Protein AF-A0A928N8L5-F1 (afdb_monomer)

Foldseek 3Di:
DQDWDWAWEAAPNDIDIDTDSDDNVVVNVVRVVLNVLLVVLCVVPVPDDSVVSSVVSVVVVVVVVVVVVVVVVVVVVVVVVVVVVVVVVVVVVVVVVVVVVVVVVVVVVVVVVVVVVVVVVVVVVVVVVVVCVVVVDDPVNVD

Nearest PDB structures (foldseek):
  2mmv-assembly1_B  TM=8.063E-01  e=5.428E-06  Geobacillus stearothermophilus

pLDDT: mean 89.38, std 11.47, range [46.94, 97.5]

Solvent-accessible surface area (backbone atoms only — not comparable to full-atom values): 8013 Å² total; per-residue (Å²): 132,68,69,76,41,80,44,80,45,68,43,85,92,42,80,44,82,46,77,38,58,65,56,71,68,57,54,52,50,52,41,51,51,51,28,49,48,33,50,54,46,38,71,76,42,73,85,57,52,71,68,56,30,49,51,52,34,52,50,52,54,49,50,54,49,52,53,52,49,51,50,51,49,51,52,52,52,50,50,52,54,49,51,53,52,50,51,56,49,50,56,49,50,55,55,50,54,51,51,52,52,53,50,51,52,52,51,53,53,48,52,53,50,50,54,52,53,52,52,53,50,53,53,50,52,53,54,50,53,53,52,37,64,76,66,72,58,54,81,83,81,74,118

Radius of gyration: 43.35 Å; Cα contacts (8 Å, |Δi|>4): 59; chains: 1; bounding box: 99×22×109 Å

Mean predicted aligned error: 11.08 Å

Secondary structure (DSSP, 8-state):
-PPPEEEEEEETTEEEEEEESS-HHHHHHHHHHHHHHHHHHHHH-TTS-HHHHHHHHHHHHHHHHHHHHHHHHHHHHHHHHHHHHHHHHHHHHHHHHHHHHHHHHHHHHHHHHHHHHHHHHHHHHHHHHHHHHHTT--GGG--

Sequence (143 aa):
MNEKQKLEVRICGRDYTLVSEESPEYIHRVAFYVDQKMREVEQANPRLSISMAAVLTSLNIGDEFLKGREETSRLKEETVTKDETLYLANKKIEELEQQITELQNKYQALQIRYAKKETELEDALKSFELGLQNNNITFDDLT

Structure (mmCIF, N/CA/C/O backbone):
data_AF-A0A928N8L5-F1
#
_entry.id   AF-A0A928N8L5-F1
#
loop_
_atom_site.group_PDB
_atom_site.id
_atom_site.type_symbol
_atom_site.label_atom_id
_atom_site.label_alt_id
_atom_site.label_comp_id
_atom_site.label_asym_id
_atom_site.label_entity_id
_atom_site.label_seq_id
_atom_site.pdbx_PDB_ins_code
_atom_site.Cartn_x
_atom_site.Cartn_y
_atom_site.Cartn_z
_atom_site.occupancy
_atom_site.B_iso_or_equiv
_atom_site.auth_seq_id
_atom_site.auth_comp_id
_atom_site.auth_asym_id
_atom_site.auth_atom_id
_atom_site.pdbx_PDB_model_num
ATOM 1 N N . MET A 1 1 ? 29.436 2.046 1.596 1.00 49.09 1 MET A N 1
ATOM 2 C CA . MET A 1 1 ? 29.717 2.700 0.303 1.00 49.09 1 MET A CA 1
ATOM 3 C C . MET A 1 1 ? 29.828 1.582 -0.709 1.00 49.09 1 MET A C 1
ATOM 5 O O . MET A 1 1 ? 30.698 0.743 -0.519 1.00 49.09 1 MET A O 1
ATOM 9 N N . ASN A 1 2 ? 28.916 1.497 -1.677 1.00 65.19 2 ASN A N 1
ATOM 10 C CA . ASN A 1 2 ? 29.079 0.532 -2.762 1.00 65.19 2 ASN A CA 1
ATOM 11 C C . ASN A 1 2 ? 30.176 1.042 -3.697 1.00 65.19 2 ASN A C 1
ATOM 13 O O . ASN A 1 2 ? 30.167 2.206 -4.096 1.00 65.19 2 ASN A O 1
ATOM 17 N N . GLU A 1 3 ? 31.150 0.189 -3.997 1.00 82.00 3 GLU A N 1
ATOM 18 C CA . GLU A 1 3 ? 32.166 0.496 -4.996 1.00 82.00 3 GLU A CA 1
ATOM 19 C C . GLU A 1 3 ? 31.538 0.483 -6.390 1.00 82.00 3 GLU A C 1
ATOM 21 O O . GLU A 1 3 ? 30.701 -0.363 -6.703 1.00 82.00 3 GLU A O 1
ATOM 26 N N . LYS A 1 4 ? 31.951 1.425 -7.242 1.00 83.81 4 LYS A N 1
ATOM 27 C CA . LYS A 1 4 ? 31.505 1.482 -8.636 1.00 83.81 4 LYS A CA 1
ATOM 28 C C . LYS A 1 4 ? 32.020 0.263 -9.391 1.00 83.81 4 LYS A C 1
ATOM 30 O O . LYS A 1 4 ? 33.229 0.104 -9.563 1.00 83.81 4 LYS A O 1
ATOM 35 N N . GLN A 1 5 ? 31.107 -0.554 -9.897 1.00 86.69 5 GLN A N 1
ATOM 36 C CA . GLN A 1 5 ? 31.415 -1.736 -10.691 1.00 86.69 5 GLN A CA 1
ATOM 37 C C . GLN A 1 5 ? 31.181 -1.461 -12.176 1.00 86.69 5 GLN A C 1
ATOM 39 O O . GLN A 1 5 ? 30.246 -0.756 -12.560 1.00 86.69 5 GLN A O 1
ATOM 44 N N . LYS A 1 6 ? 32.058 -2.019 -13.016 1.00 89.88 6 LYS A N 1
ATOM 45 C CA . LYS A 1 6 ? 31.907 -2.035 -14.475 1.00 89.88 6 LYS A CA 1
ATOM 46 C C . LYS A 1 6 ? 31.177 -3.309 -14.879 1.00 89.88 6 LYS A C 1
ATOM 48 O O . LYS A 1 6 ? 31.578 -4.392 -14.463 1.00 89.88 6 LYS A O 1
ATOM 53 N N . LEU A 1 7 ? 30.131 -3.168 -15.682 1.00 91.12 7 LEU A N 1
ATOM 54 C CA . LEU A 1 7 ? 29.260 -4.258 -16.111 1.00 91.12 7 LEU A CA 1
ATOM 55 C C . LEU A 1 7 ? 29.049 -4.168 -17.617 1.00 91.12 7 LEU A C 1
ATOM 57 O O . LEU A 1 7 ? 28.863 -3.077 -18.150 1.00 91.12 7 LEU A O 1
ATOM 61 N N . GLU A 1 8 ? 29.057 -5.306 -18.296 1.00 92.75 8 GLU A N 1
ATOM 62 C CA . GLU A 1 8 ? 28.746 -5.390 -19.721 1.00 92.75 8 GLU A CA 1
ATOM 63 C C . GLU A 1 8 ? 27.330 -5.928 -19.892 1.00 92.75 8 GLU A C 1
ATOM 65 O O . GLU A 1 8 ? 26.974 -6.956 -19.320 1.00 92.75 8 GLU A O 1
ATOM 70 N N . VAL A 1 9 ? 26.508 -5.215 -20.657 1.00 93.19 9 VAL A N 1
ATOM 71 C CA . VAL A 1 9 ? 25.125 -5.598 -20.939 1.00 93.19 9 VAL A CA 1
ATOM 72 C C . VAL A 1 9 ? 24.845 -5.484 -22.426 1.00 93.19 9 VAL A C 1
ATOM 74 O O . VAL A 1 9 ? 25.387 -4.613 -23.103 1.00 93.19 9 VAL A O 1
ATOM 77 N N . ARG A 1 10 ? 23.955 -6.333 -22.937 1.00 90.56 10 ARG A N 1
ATOM 78 C CA . ARG A 1 10 ? 23.536 -6.310 -24.338 1.00 90.56 10 ARG A CA 1
ATOM 79 C C . ARG A 1 10 ? 22.101 -5.813 -24.453 1.00 90.56 10 ARG A C 1
ATOM 81 O O . ARG A 1 10 ? 21.206 -6.409 -23.863 1.00 90.56 10 ARG A O 1
ATOM 88 N N . ILE A 1 11 ? 21.887 -4.739 -25.211 1.00 91.19 11 ILE A N 1
ATOM 89 C CA . ILE A 1 11 ? 20.579 -4.095 -25.410 1.00 91.19 11 ILE A CA 1
ATOM 90 C C . ILE A 1 11 ? 20.370 -3.878 -26.909 1.00 91.19 11 ILE A C 1
ATOM 92 O O . ILE A 1 11 ? 21.227 -3.294 -27.575 1.00 91.19 11 ILE A O 1
ATOM 96 N N . CYS A 1 12 ? 19.248 -4.354 -27.458 1.00 86.75 12 CYS A N 1
ATOM 97 C CA . CYS A 1 12 ? 18.899 -4.228 -28.879 1.00 86.75 12 CYS A CA 1
ATOM 98 C C . CYS A 1 12 ? 20.048 -4.722 -29.792 1.00 86.75 12 CYS A C 1
ATOM 100 O O . CYS A 1 12 ? 20.462 -4.100 -30.770 1.00 86.75 12 CYS A O 1
ATOM 102 N N . GLY A 1 13 ? 20.652 -5.849 -29.403 1.00 85.12 13 GLY A N 1
ATOM 103 C CA . GLY A 1 13 ? 21.744 -6.483 -30.140 1.00 85.12 13 GLY A CA 1
ATOM 104 C C . GLY A 1 13 ? 23.112 -5.798 -30.034 1.00 85.12 13 GLY A C 1
ATOM 105 O O . GLY A 1 13 ? 24.061 -6.352 -30.592 1.00 85.12 13 GLY A O 1
ATOM 106 N N . ARG A 1 14 ? 23.239 -4.678 -29.307 1.00 88.62 14 ARG A N 1
ATOM 107 C CA . ARG A 1 14 ? 24.492 -3.934 -29.088 1.00 88.62 14 ARG A CA 1
ATOM 108 C C . ARG A 1 14 ? 25.004 -4.099 -27.661 1.00 88.62 14 ARG A C 1
ATOM 110 O O . ARG A 1 14 ? 24.210 -4.092 -26.724 1.00 88.62 14 ARG A O 1
ATOM 117 N N . ASP A 1 15 ? 26.319 -4.197 -27.510 1.00 92.88 15 ASP A N 1
ATOM 118 C CA . ASP A 1 15 ? 26.971 -4.324 -26.206 1.00 92.88 15 ASP A CA 1
ATOM 119 C C . ASP A 1 15 ? 27.305 -2.939 -25.629 1.00 92.88 15 ASP A C 1
ATOM 121 O O . ASP A 1 15 ? 27.793 -2.050 -26.333 1.00 92.88 15 ASP A O 1
ATOM 125 N N . TYR A 1 16 ? 27.024 -2.756 -24.341 1.00 91.69 16 TYR A N 1
ATOM 126 C CA . TYR A 1 16 ? 27.218 -1.524 -23.586 1.00 91.69 16 TYR A CA 1
ATOM 127 C C . TYR A 1 16 ? 27.981 -1.816 -22.297 1.00 91.69 16 TYR A C 1
ATOM 129 O O . TYR A 1 16 ? 27.629 -2.727 -21.550 1.00 91.69 16 TYR A O 1
ATOM 137 N N . THR A 1 17 ? 28.980 -0.990 -21.993 1.00 92.81 17 THR A N 1
ATOM 138 C CA . THR A 1 17 ? 29.674 -1.017 -20.701 1.00 92.81 17 THR A CA 1
ATOM 139 C C . THR A 1 17 ? 29.076 0.044 -19.779 1.00 92.81 17 THR A C 1
ATOM 141 O O . THR A 1 17 ? 29.192 1.242 -20.040 1.00 92.81 17 THR A O 1
ATOM 144 N N . LEU A 1 18 ? 28.439 -0.391 -18.694 1.00 90.31 18 LEU A N 1
ATOM 145 C CA . LEU A 1 18 ? 27.831 0.456 -17.670 1.00 90.31 18 LEU A CA 1
ATOM 146 C C . LEU A 1 18 ? 28.722 0.531 -16.429 1.00 90.31 18 LEU A C 1
ATOM 148 O O . LEU A 1 18 ? 29.395 -0.433 -16.071 1.00 90.31 18 LEU A O 1
ATOM 152 N N . VAL A 1 19 ? 28.701 1.681 -15.755 1.00 91.19 19 VAL A N 1
ATOM 153 C CA . VAL A 1 19 ? 29.339 1.876 -14.447 1.00 91.19 19 VAL A CA 1
ATOM 154 C C . VAL A 1 19 ? 28.246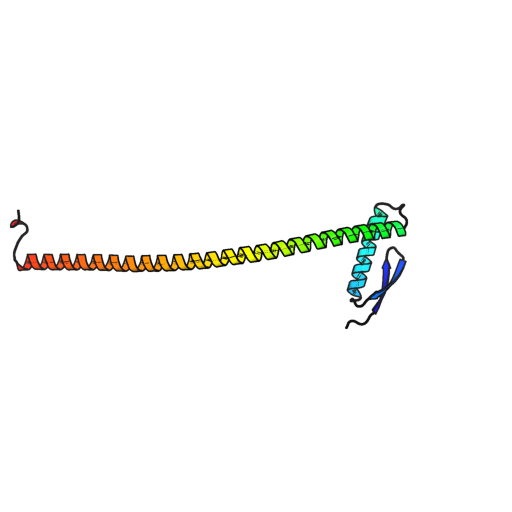 2.206 -13.445 1.00 91.19 19 VAL A C 1
ATOM 156 O O . VAL A 1 19 ? 27.567 3.218 -13.610 1.00 91.19 19 VAL A O 1
ATOM 159 N N . SER A 1 20 ? 28.070 1.367 -12.426 1.00 89.38 20 SER A N 1
ATOM 160 C CA . SER A 1 20 ? 27.029 1.556 -11.413 1.00 89.38 20 SER A CA 1
ATOM 161 C C . SER A 1 20 ? 27.525 1.214 -10.013 1.00 89.38 20 SER A C 1
ATOM 163 O O . SER A 1 20 ? 28.447 0.421 -9.850 1.00 89.38 20 SER A O 1
ATOM 165 N N . GLU A 1 21 ? 26.907 1.829 -9.009 1.00 92.38 21 GLU A N 1
ATOM 166 C CA . GLU A 1 21 ? 27.050 1.469 -7.590 1.00 92.38 21 GLU A CA 1
ATOM 167 C C . GLU A 1 21 ? 25.988 0.437 -7.164 1.00 92.38 21 GLU A C 1
ATOM 169 O O . GLU A 1 21 ? 26.012 -0.059 -6.043 1.00 92.38 21 GLU A O 1
ATOM 174 N N . GLU A 1 22 ? 25.043 0.114 -8.047 1.00 91.12 22 GLU A N 1
ATOM 175 C CA . GLU A 1 22 ? 24.017 -0.905 -7.817 1.00 91.12 22 GLU A CA 1
ATOM 176 C C . GLU A 1 22 ? 24.550 -2.320 -8.054 1.00 91.12 22 GLU A C 1
ATOM 178 O O . GLU A 1 22 ? 25.569 -2.515 -8.721 1.00 91.12 22 GLU A O 1
ATOM 183 N N . SER A 1 23 ? 23.819 -3.323 -7.558 1.00 91.00 23 SER A N 1
ATOM 184 C CA . SER A 1 23 ? 24.220 -4.718 -7.734 1.00 91.00 23 SER A CA 1
ATOM 185 C C . SER A 1 23 ? 24.246 -5.123 -9.220 1.00 91.00 23 SER A C 1
ATOM 187 O O . SER A 1 23 ? 23.390 -4.678 -10.002 1.00 91.00 23 SER A O 1
ATOM 189 N N . PRO A 1 24 ? 25.176 -6.006 -9.630 1.00 90.12 24 PRO A N 1
ATOM 190 C CA . PRO A 1 24 ? 25.220 -6.546 -10.984 1.00 90.12 24 PRO A CA 1
ATOM 191 C C . PRO A 1 24 ? 23.875 -7.117 -11.432 1.00 90.12 24 PRO A C 1
ATOM 193 O O . PRO A 1 24 ? 23.429 -6.851 -12.546 1.00 90.12 24 PRO A O 1
ATOM 196 N N . GLU A 1 25 ? 23.193 -7.860 -10.564 1.00 91.38 25 GLU A N 1
ATOM 197 C CA . GLU A 1 25 ? 21.907 -8.501 -10.848 1.00 91.38 25 GLU A CA 1
ATOM 198 C C . GLU A 1 25 ? 20.815 -7.465 -11.126 1.00 91.38 25 GLU A C 1
ATOM 200 O O . GLU A 1 25 ? 19.997 -7.646 -12.032 1.00 91.38 25 GLU A O 1
ATOM 205 N N . TYR A 1 26 ? 20.804 -6.364 -10.369 1.00 92.56 26 TYR A N 1
ATOM 206 C CA . TYR A 1 26 ? 19.860 -5.274 -10.581 1.00 9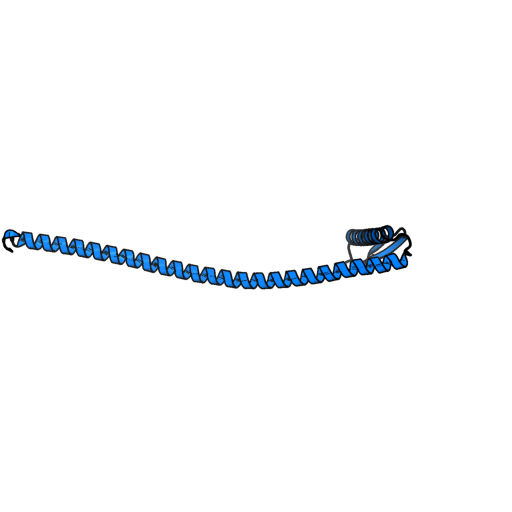2.56 26 TYR A CA 1
ATOM 207 C C . TYR A 1 26 ? 20.090 -4.597 -11.934 1.00 92.56 26 TYR A C 1
ATOM 209 O O . TYR A 1 26 ? 19.144 -4.413 -12.699 1.00 92.56 26 TYR A O 1
ATOM 217 N N . ILE A 1 27 ? 21.341 -4.289 -12.275 1.00 92.81 27 ILE A N 1
ATOM 218 C CA . ILE A 1 27 ? 21.672 -3.660 -13.559 1.00 92.81 27 ILE A CA 1
ATOM 219 C C . ILE A 1 27 ? 21.356 -4.579 -14.741 1.00 92.81 27 ILE A C 1
ATOM 221 O O . ILE A 1 27 ? 20.785 -4.113 -15.727 1.00 92.81 27 ILE A O 1
ATOM 225 N N . HIS A 1 28 ? 21.628 -5.882 -14.635 1.00 92.88 28 HIS A N 1
ATOM 226 C CA . HIS A 1 28 ? 21.226 -6.849 -15.661 1.00 92.88 28 HIS A CA 1
ATOM 227 C C . HIS A 1 28 ? 19.705 -6.913 -15.825 1.00 92.88 28 HIS A C 1
ATOM 229 O O . HIS A 1 28 ? 19.217 -6.953 -16.952 1.00 92.88 28 HIS A O 1
ATOM 235 N N . ARG A 1 29 ? 18.939 -6.867 -14.726 1.00 94.56 29 ARG A N 1
ATOM 236 C CA . ARG A 1 29 ? 17.472 -6.785 -14.785 1.00 94.56 29 ARG A CA 1
ATOM 237 C C . ARG A 1 29 ? 16.992 -5.520 -15.491 1.00 94.56 29 ARG A C 1
ATOM 239 O O . ARG A 1 29 ? 16.079 -5.603 -16.306 1.00 94.56 29 ARG A O 1
ATOM 246 N N . VAL A 1 30 ? 17.587 -4.366 -15.189 1.00 93.69 30 VAL A N 1
ATOM 247 C CA . VAL A 1 30 ? 17.242 -3.096 -15.848 1.00 93.69 30 VAL A CA 1
ATOM 248 C C . VAL A 1 30 ? 17.567 -3.164 -17.340 1.00 93.69 30 VAL A C 1
ATOM 250 O O . VAL A 1 30 ? 16.721 -2.822 -18.162 1.00 93.69 30 VAL A O 1
ATOM 253 N N . ALA A 1 31 ? 18.751 -3.658 -17.706 1.00 93.25 31 ALA A N 1
ATOM 254 C CA . ALA A 1 31 ? 19.140 -3.822 -19.103 1.00 93.25 31 ALA A CA 1
ATOM 255 C C . ALA A 1 31 ? 18.198 -4.779 -19.850 1.00 93.25 31 ALA A C 1
ATOM 257 O O . ALA A 1 31 ? 17.749 -4.455 -20.946 1.00 93.25 31 ALA A O 1
ATOM 258 N N . PHE A 1 32 ? 17.837 -5.908 -19.233 1.00 93.81 32 PHE A N 1
ATOM 259 C CA . PHE A 1 32 ? 16.872 -6.857 -19.785 1.00 93.81 32 PHE A CA 1
ATOM 260 C C . PHE A 1 32 ? 15.489 -6.225 -19.987 1.00 93.81 32 PHE A C 1
ATOM 262 O O . PHE A 1 32 ? 14.866 -6.427 -21.028 1.00 93.81 32 PHE A O 1
ATOM 269 N N . TYR A 1 33 ? 15.022 -5.425 -19.025 1.00 95.06 33 TYR A N 1
ATOM 270 C CA . TYR A 1 33 ? 13.749 -4.712 -19.126 1.00 95.06 33 TYR A CA 1
ATOM 271 C C . TYR A 1 33 ? 13.733 -3.725 -20.298 1.00 95.06 33 TYR A C 1
ATOM 273 O O . TYR A 1 33 ? 12.806 -3.729 -21.108 1.00 95.06 33 TYR A O 1
ATOM 281 N N . VAL A 1 34 ? 14.784 -2.910 -20.424 1.00 94.69 34 VAL A N 1
ATOM 282 C CA . VAL A 1 34 ? 14.926 -1.955 -21.533 1.00 94.69 34 VAL A CA 1
ATOM 283 C C . VAL A 1 34 ? 14.997 -2.690 -22.872 1.00 94.69 34 VAL A C 1
ATOM 285 O O . VAL A 1 34 ? 14.308 -2.308 -23.813 1.00 94.69 34 VAL A O 1
ATOM 288 N N . ASP A 1 35 ? 15.773 -3.771 -22.954 1.00 94.12 35 ASP A N 1
ATOM 289 C CA . ASP A 1 35 ? 15.902 -4.606 -24.151 1.00 94.12 35 ASP A CA 1
ATOM 290 C C . ASP A 1 35 ? 14.556 -5.229 -24.566 1.00 94.12 35 ASP A C 1
ATOM 292 O O . ASP A 1 35 ? 14.204 -5.237 -25.747 1.00 94.12 35 ASP A O 1
ATOM 296 N N . GLN A 1 36 ? 13.746 -5.684 -23.604 1.00 94.50 36 GLN A N 1
ATOM 297 C CA . GLN A 1 36 ? 12.385 -6.152 -23.868 1.00 94.50 36 GLN A CA 1
ATOM 298 C C . GLN A 1 36 ? 11.491 -5.031 -24.419 1.00 94.50 36 GLN A C 1
ATOM 300 O O . GLN A 1 36 ? 10.854 -5.223 -25.454 1.00 94.50 36 GLN A O 1
ATOM 305 N N . LYS A 1 37 ? 11.477 -3.854 -23.782 1.00 94.06 37 LYS A N 1
ATOM 306 C CA . LYS A 1 37 ? 10.655 -2.716 -24.227 1.00 94.06 37 LYS A CA 1
ATOM 307 C C . LYS A 1 37 ? 11.065 -2.204 -25.609 1.00 94.06 37 LYS A C 1
ATOM 309 O O . LYS A 1 37 ? 10.203 -1.881 -26.422 1.00 94.06 37 LYS A O 1
ATOM 314 N N . MET A 1 38 ? 12.363 -2.193 -25.910 1.00 93.75 38 MET A N 1
ATOM 315 C CA . MET A 1 38 ? 12.856 -1.851 -27.245 1.00 93.75 38 MET A CA 1
ATOM 316 C C . MET A 1 38 ? 12.400 -2.869 -28.292 1.00 93.75 38 MET A C 1
ATOM 318 O O . MET A 1 38 ? 11.936 -2.465 -29.357 1.00 93.75 38 MET A O 1
ATOM 322 N N . ARG A 1 39 ? 12.447 -4.172 -27.982 1.00 92.31 39 ARG A N 1
ATOM 323 C CA . ARG A 1 39 ? 11.914 -5.218 -28.870 1.00 92.31 39 ARG A CA 1
ATOM 324 C C . ARG A 1 39 ? 10.412 -5.079 -29.110 1.00 92.31 39 ARG A C 1
ATOM 326 O O . ARG A 1 39 ? 9.975 -5.277 -30.238 1.00 92.31 39 ARG A O 1
ATOM 333 N N . GLU A 1 40 ? 9.625 -4.732 -28.092 1.00 92.62 40 GLU A N 1
ATOM 334 C CA . GLU A 1 40 ? 8.183 -4.474 -28.240 1.00 92.62 40 GLU A CA 1
ATOM 335 C C . GLU A 1 40 ? 7.920 -3.322 -29.227 1.00 92.62 40 GLU A C 1
ATOM 337 O O . GLU A 1 40 ? 7.069 -3.436 -30.112 1.00 92.62 40 GLU A O 1
ATOM 342 N N . VAL A 1 41 ? 8.701 -2.238 -29.139 1.00 92.88 41 VAL A N 1
ATOM 343 C CA . VAL A 1 41 ? 8.612 -1.100 -30.069 1.00 92.88 41 VAL A CA 1
ATOM 344 C C . VAL A 1 41 ? 9.025 -1.487 -31.494 1.00 92.88 41 VAL A C 1
ATOM 346 O O . VAL A 1 41 ? 8.344 -1.113 -32.452 1.00 92.88 41 VAL A O 1
ATOM 349 N N . GLU A 1 42 ? 10.106 -2.252 -31.653 1.00 90.00 42 GLU A N 1
ATOM 350 C CA . GLU A 1 42 ? 10.557 -2.741 -32.964 1.00 90.00 42 GLU A CA 1
ATOM 351 C C . GLU A 1 42 ? 9.544 -3.693 -33.610 1.00 90.00 42 GLU A C 1
ATOM 353 O O . GLU A 1 42 ? 9.299 -3.603 -34.812 1.00 90.00 42 GLU A O 1
ATOM 358 N N . GLN A 1 43 ? 8.916 -4.573 -32.824 1.00 89.62 43 GLN A N 1
ATOM 359 C CA . GLN A 1 43 ? 7.857 -5.465 -33.303 1.00 89.62 43 GLN A CA 1
ATOM 360 C C . GLN A 1 43 ? 6.615 -4.686 -33.746 1.00 89.62 43 GLN A C 1
ATOM 362 O O . GLN A 1 43 ? 6.013 -5.026 -34.765 1.00 89.62 43 GLN A O 1
ATOM 367 N N . ALA A 1 44 ? 6.244 -3.635 -33.010 1.00 91.38 44 ALA A N 1
ATOM 368 C CA . ALA A 1 44 ? 5.104 -2.792 -33.355 1.00 91.38 44 ALA A CA 1
ATOM 369 C C . ALA A 1 44 ? 5.331 -1.998 -34.653 1.00 91.38 44 ALA A C 1
ATOM 371 O O . ALA A 1 44 ? 4.389 -1.784 -35.418 1.00 91.38 44 ALA A O 1
ATOM 372 N N . ASN A 1 45 ? 6.566 -1.564 -34.926 1.00 89.62 45 ASN A N 1
ATOM 373 C CA . ASN A 1 45 ? 6.899 -0.889 -36.177 1.00 89.62 45 ASN A CA 1
ATOM 374 C C . ASN A 1 45 ? 8.349 -1.173 -36.626 1.00 89.62 45 ASN A C 1
ATOM 376 O O . ASN A 1 45 ? 9.261 -0.398 -36.322 1.00 89.62 45 ASN A O 1
ATOM 380 N N . PRO A 1 46 ? 8.550 -2.214 -37.459 1.00 84.50 46 PRO A N 1
ATOM 381 C CA . PRO A 1 46 ? 9.876 -2.643 -37.917 1.00 84.50 46 PRO A CA 1
ATOM 382 C C . PRO A 1 46 ? 10.611 -1.644 -38.823 1.00 84.50 46 PRO A C 1
ATOM 384 O O . PRO A 1 46 ? 11.770 -1.859 -39.164 1.00 84.50 46 PRO A O 1
ATOM 387 N N . ARG A 1 47 ? 9.941 -0.573 -39.277 1.00 88.50 47 ARG A N 1
ATOM 388 C CA . ARG A 1 47 ? 10.545 0.465 -40.132 1.00 88.50 47 ARG A CA 1
ATOM 389 C C . ARG A 1 47 ? 11.207 1.588 -39.330 1.00 88.50 47 ARG A C 1
ATOM 391 O O . ARG A 1 47 ? 11.822 2.469 -39.930 1.00 88.50 47 ARG A O 1
ATOM 398 N N . LEU A 1 48 ? 11.057 1.599 -38.004 1.00 86.50 48 LEU A N 1
ATOM 399 C CA . LEU A 1 48 ? 11.712 2.577 -37.139 1.00 86.50 48 LEU A CA 1
ATOM 400 C C . LEU A 1 48 ? 13.223 2.356 -37.123 1.00 86.50 48 LEU A C 1
ATOM 402 O O . LEU A 1 48 ? 13.713 1.233 -37.053 1.00 86.50 48 LEU A O 1
ATOM 406 N N . SER A 1 49 ? 13.975 3.455 -37.132 1.00 89.50 49 SER A N 1
ATOM 407 C CA . SER A 1 49 ? 15.398 3.383 -36.808 1.00 89.50 49 SER A CA 1
ATOM 408 C C . SER A 1 49 ? 15.581 3.018 -35.333 1.00 89.50 49 SER A C 1
ATOM 410 O O . SER A 1 49 ? 14.780 3.424 -34.490 1.00 89.50 49 SER A O 1
ATOM 412 N N . ILE A 1 50 ? 16.68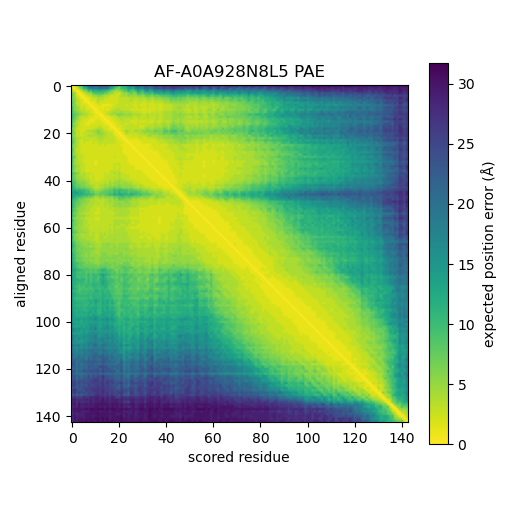1 2.335 -35.006 1.00 87.81 50 ILE A N 1
ATOM 413 C CA . ILE A 1 50 ? 17.045 1.977 -33.621 1.00 87.81 50 ILE A CA 1
ATOM 414 C C . ILE A 1 50 ? 17.035 3.215 -32.710 1.00 87.81 50 ILE A C 1
ATOM 416 O O . ILE A 1 50 ? 16.557 3.161 -31.582 1.00 87.81 50 ILE A O 1
ATOM 420 N N . SER A 1 51 ? 17.512 4.360 -33.208 1.00 90.44 51 SER A N 1
ATOM 421 C CA . SER A 1 51 ? 17.508 5.621 -32.458 1.00 90.44 51 SER A CA 1
ATOM 422 C C . SER A 1 51 ? 16.094 6.108 -32.140 1.00 90.44 51 SER A C 1
ATOM 424 O O . SER A 1 51 ? 15.830 6.518 -31.014 1.00 90.44 51 SER A O 1
ATOM 426 N N . MET A 1 52 ? 15.166 6.039 -33.099 1.00 90.88 52 MET A N 1
ATOM 427 C CA . MET A 1 52 ? 13.769 6.413 -32.856 1.00 90.88 52 MET A CA 1
ATOM 428 C C . MET A 1 52 ? 13.065 5.405 -31.939 1.00 90.88 52 MET A C 1
ATOM 430 O O . MET A 1 52 ? 12.317 5.818 -31.056 1.00 90.88 52 MET A O 1
ATOM 434 N N . ALA A 1 53 ? 13.342 4.107 -32.097 1.00 91.06 53 ALA A N 1
ATOM 435 C CA . ALA A 1 53 ? 12.829 3.062 -31.214 1.00 91.06 53 ALA A CA 1
ATOM 43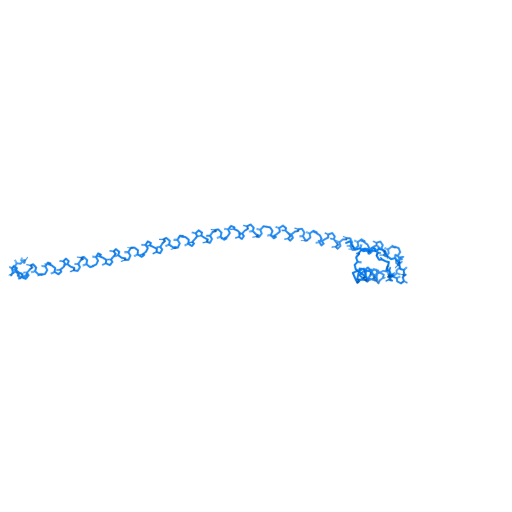6 C C . ALA A 1 53 ? 13.307 3.259 -29.765 1.00 91.06 53 ALA A C 1
ATOM 438 O O . ALA A 1 53 ? 12.511 3.142 -28.835 1.00 91.06 53 ALA A O 1
ATOM 439 N N . ALA A 1 54 ? 14.572 3.645 -29.564 1.00 91.50 54 ALA A N 1
ATOM 440 C CA . ALA A 1 54 ? 15.129 3.964 -28.250 1.00 91.50 54 ALA A CA 1
ATOM 441 C C . ALA A 1 54 ? 14.460 5.191 -27.606 1.00 91.50 54 ALA A C 1
ATOM 443 O O . ALA A 1 54 ? 14.133 5.158 -26.418 1.00 91.50 54 ALA A O 1
ATOM 444 N N . VAL A 1 55 ? 14.213 6.258 -28.378 1.00 93.94 55 VAL A N 1
ATOM 445 C CA . VAL A 1 55 ? 13.505 7.454 -27.887 1.00 93.94 55 VAL A CA 1
ATOM 446 C C . VAL A 1 55 ? 12.063 7.116 -27.509 1.00 93.94 55 VAL A C 1
ATOM 448 O O . VAL A 1 55 ? 11.625 7.479 -26.421 1.00 93.94 55 VAL A O 1
ATOM 451 N N . LEU A 1 56 ? 11.340 6.375 -28.353 1.00 92.81 56 LEU A N 1
ATOM 452 C CA . LEU A 1 56 ? 9.965 5.962 -28.061 1.00 92.81 56 LEU A CA 1
ATOM 453 C C . LEU A 1 56 ? 9.893 5.028 -26.847 1.00 92.81 56 LEU A C 1
ATOM 455 O O . LEU A 1 56 ? 9.030 5.191 -25.991 1.00 92.81 56 LEU A O 1
ATOM 459 N N . THR A 1 57 ? 10.843 4.103 -26.723 1.00 94.25 57 THR A N 1
ATOM 460 C CA . THR A 1 57 ? 10.961 3.236 -25.543 1.00 94.25 57 THR A CA 1
ATOM 461 C C . THR A 1 57 ? 11.197 4.057 -24.279 1.00 94.25 57 THR A C 1
ATOM 463 O O . THR A 1 57 ? 10.551 3.825 -23.261 1.00 94.25 57 THR A O 1
ATOM 466 N N . SER A 1 58 ? 12.081 5.054 -24.352 1.00 94.81 58 SER A N 1
ATOM 467 C CA . SER A 1 58 ? 12.374 5.950 -23.231 1.00 94.81 58 SER A CA 1
ATOM 468 C C . SER A 1 58 ? 11.149 6.779 -22.827 1.00 94.81 58 SER A C 1
ATOM 470 O O . SER A 1 58 ? 10.908 6.953 -21.636 1.00 94.81 58 SER A O 1
ATOM 472 N N . LEU A 1 59 ? 10.348 7.245 -23.796 1.00 95.56 59 LEU A N 1
ATOM 473 C CA . LEU A 1 59 ? 9.072 7.925 -23.539 1.00 95.56 59 LEU A CA 1
ATOM 474 C C . LEU A 1 59 ? 8.066 7.001 -22.848 1.00 95.56 59 LEU A C 1
ATOM 476 O O . LEU A 1 59 ? 7.462 7.408 -21.861 1.00 95.56 59 LEU A O 1
ATOM 480 N N . ASN A 1 60 ? 7.928 5.760 -23.317 1.00 94.19 60 ASN A N 1
ATOM 481 C CA . ASN A 1 60 ? 7.011 4.785 -22.725 1.00 94.19 60 ASN A CA 1
ATOM 482 C C . ASN A 1 60 ? 7.406 4.433 -21.284 1.00 94.19 60 ASN A C 1
ATOM 484 O O . ASN A 1 60 ? 6.564 4.458 -20.393 1.00 94.19 60 ASN A O 1
ATOM 488 N N . ILE A 1 61 ? 8.692 4.164 -21.033 1.00 96.00 61 ILE A N 1
ATOM 489 C CA . ILE A 1 61 ? 9.198 3.891 -19.678 1.00 96.00 61 ILE A CA 1
ATOM 490 C C . ILE A 1 61 ? 9.029 5.125 -18.778 1.00 96.00 61 ILE A C 1
ATOM 492 O O . ILE A 1 61 ? 8.680 4.994 -17.607 1.00 96.00 61 ILE A O 1
ATOM 496 N N . GLY A 1 62 ? 9.254 6.327 -19.315 1.00 96.25 62 GLY A N 1
ATOM 497 C CA . GLY A 1 62 ? 9.032 7.580 -18.596 1.00 96.25 62 GLY A CA 1
ATOM 498 C C . GLY A 1 62 ?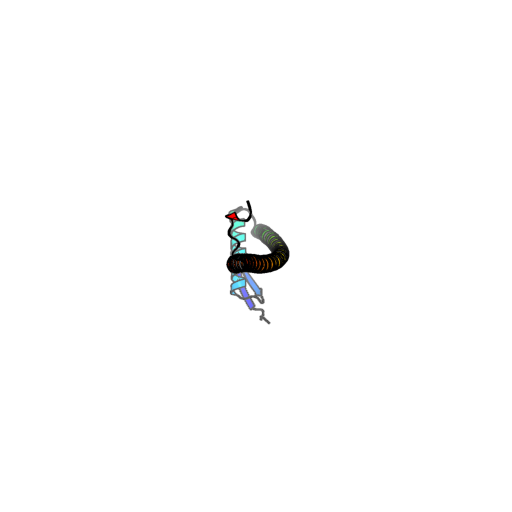 7.569 7.780 -18.194 1.00 96.25 62 GLY A C 1
ATOM 499 O O . GLY A 1 62 ? 7.299 8.142 -17.052 1.00 96.25 62 GLY A O 1
ATOM 500 N N . ASP A 1 63 ? 6.630 7.499 -19.097 1.00 96.56 63 ASP A N 1
ATOM 501 C CA . ASP A 1 63 ? 5.190 7.538 -18.823 1.00 96.56 63 ASP A CA 1
ATOM 502 C C . ASP A 1 63 ? 4.784 6.514 -17.749 1.00 96.56 63 ASP A C 1
ATOM 504 O O . ASP A 1 63 ? 4.124 6.876 -16.775 1.00 96.56 63 ASP A O 1
ATOM 508 N N . GLU A 1 64 ? 5.246 5.264 -17.864 1.00 95.50 64 GLU A N 1
ATOM 509 C CA . GLU A 1 64 ? 5.028 4.218 -16.852 1.00 95.50 64 GLU A CA 1
ATOM 510 C C . GLU A 1 64 ? 5.563 4.639 -15.475 1.00 95.50 64 GLU A C 1
ATOM 512 O O . GLU A 1 64 ? 4.881 4.481 -14.459 1.00 95.50 64 GLU A O 1
ATOM 517 N N . PHE A 1 65 ? 6.764 5.222 -15.431 1.00 95.62 65 PHE A N 1
ATOM 518 C CA . PHE A 1 65 ? 7.371 5.712 -14.198 1.00 95.62 65 PHE A CA 1
ATOM 519 C C . PHE A 1 65 ? 6.570 6.860 -13.575 1.00 95.62 65 PHE A C 1
ATOM 521 O O . PHE A 1 65 ? 6.331 6.853 -12.366 1.00 95.62 65 PHE A O 1
ATOM 528 N N . LEU A 1 66 ? 6.145 7.842 -14.376 1.00 96.75 66 LEU A N 1
ATOM 529 C CA . LEU A 1 66 ? 5.371 8.980 -13.880 1.00 96.75 66 LEU A CA 1
ATOM 530 C C . LEU A 1 66 ? 4.009 8.535 -13.344 1.00 96.75 66 LEU A C 1
ATOM 532 O O . LEU A 1 66 ? 3.672 8.892 -12.216 1.00 96.75 66 LEU A O 1
ATOM 536 N N . LYS A 1 67 ? 3.289 7.683 -14.081 1.00 96.88 67 LYS A N 1
ATOM 537 C CA . LYS A 1 67 ? 2.016 7.099 -13.630 1.00 96.88 67 LYS A CA 1
ATOM 538 C C . LYS A 1 67 ? 2.182 6.270 -12.361 1.00 96.88 67 LYS A C 1
ATOM 540 O O . LYS A 1 67 ? 1.403 6.417 -11.424 1.00 96.88 67 LYS A O 1
ATOM 545 N N . GLY A 1 68 ? 3.220 5.435 -12.288 1.00 96.00 68 GLY A N 1
ATOM 546 C CA . GLY A 1 68 ? 3.523 4.654 -11.087 1.00 96.00 68 GLY A CA 1
ATOM 547 C C . GLY A 1 68 ? 3.851 5.534 -9.877 1.00 96.00 68 GLY A C 1
ATOM 548 O O . GLY A 1 68 ? 3.447 5.230 -8.752 1.00 96.00 68 GLY A O 1
ATOM 549 N N . ARG A 1 69 ? 4.543 6.658 -10.096 1.00 95.81 69 ARG A N 1
ATOM 550 C CA . ARG A 1 69 ? 4.842 7.638 -9.048 1.00 95.81 69 ARG A CA 1
ATOM 551 C C . ARG A 1 69 ? 3.585 8.359 -8.569 1.00 95.81 69 ARG A C 1
ATOM 553 O O . ARG A 1 69 ? 3.421 8.511 -7.363 1.00 95.81 69 ARG A O 1
ATOM 560 N N . GLU A 1 70 ? 2.716 8.786 -9.480 1.00 95.94 70 GLU A N 1
ATOM 561 C CA . GLU A 1 70 ? 1.422 9.393 -9.147 1.00 95.94 70 GLU A CA 1
ATOM 562 C C . GLU A 1 70 ? 0.545 8.428 -8.350 1.00 95.94 70 GLU A C 1
ATOM 564 O O . GLU A 1 70 ? 0.023 8.804 -7.303 1.00 95.94 70 GLU A O 1
ATOM 569 N N . GLU A 1 71 ? 0.472 7.164 -8.769 1.00 96.00 71 GLU A N 1
ATOM 570 C CA . GLU A 1 71 ? -0.272 6.134 -8.047 1.00 96.00 71 GLU A CA 1
ATOM 571 C C . GLU A 1 71 ? 0.304 5.885 -6.652 1.00 96.00 71 GLU A C 1
ATOM 573 O O . GLU A 1 71 ? -0.433 5.802 -5.675 1.00 96.00 71 GLU A O 1
ATOM 578 N N . THR A 1 72 ? 1.631 5.834 -6.526 1.00 95.88 72 THR A N 1
ATOM 579 C CA . THR A 1 72 ? 2.288 5.697 -5.220 1.00 95.88 72 THR A CA 1
ATOM 580 C C . THR A 1 72 ? 1.977 6.885 -4.310 1.00 95.88 72 THR A C 1
ATOM 582 O O . THR A 1 72 ? 1.747 6.694 -3.117 1.00 95.88 72 THR A O 1
ATOM 585 N N . SER A 1 73 ? 1.970 8.110 -4.841 1.00 95.19 73 SER A N 1
ATOM 586 C CA . SER A 1 73 ? 1.590 9.304 -4.079 1.00 95.19 73 SER A CA 1
ATOM 587 C C . SER A 1 73 ? 0.125 9.249 -3.647 1.00 95.19 73 SER A C 1
ATOM 589 O O . SER A 1 73 ? -0.163 9.466 -2.473 1.00 95.19 73 SER A O 1
ATOM 591 N N . ARG A 1 74 ? -0.779 8.865 -4.554 1.00 95.94 74 ARG A N 1
ATOM 592 C CA . ARG A 1 74 ? -2.208 8.694 -4.267 1.00 95.94 74 ARG A CA 1
ATOM 593 C C . ARG A 1 74 ? -2.449 7.649 -3.178 1.00 95.94 74 ARG A C 1
ATOM 595 O O . ARG A 1 74 ? -3.189 7.908 -2.237 1.00 95.94 74 ARG A O 1
ATOM 602 N N . LEU A 1 75 ? -1.787 6.496 -3.269 1.00 95.00 75 LEU A N 1
ATOM 603 C CA . LEU A 1 75 ? -1.874 5.442 -2.257 1.00 95.00 75 LEU A CA 1
ATOM 604 C C . LEU A 1 75 ? -1.333 5.913 -0.904 1.00 95.00 75 LEU A C 1
ATOM 606 O O . LEU A 1 75 ? -1.924 5.593 0.122 1.00 95.00 75 LEU A O 1
ATOM 610 N N . LYS A 1 76 ? -0.249 6.699 -0.883 1.00 95.19 76 LYS A N 1
ATOM 611 C CA . LYS A 1 76 ? 0.270 7.296 0.356 1.00 95.19 76 LYS A CA 1
ATOM 612 C C . LYS A 1 76 ? -0.739 8.251 0.990 1.00 95.19 76 LYS A C 1
ATOM 614 O O . LYS A 1 76 ? -0.983 8.154 2.189 1.00 95.19 76 LYS A O 1
ATOM 619 N N . GLU A 1 77 ? -1.349 9.133 0.206 1.00 94.94 77 GLU A N 1
ATOM 620 C CA . GLU A 1 77 ? -2.410 10.022 0.694 1.00 94.94 77 GLU A CA 1
ATOM 621 C C . GLU A 1 77 ? -3.598 9.218 1.238 1.00 94.94 77 GLU A C 1
ATOM 623 O O . GLU A 1 77 ? -4.058 9.467 2.351 1.00 94.94 77 GLU A O 1
ATOM 628 N N . GLU A 1 78 ? -4.035 8.182 0.518 1.00 94.75 78 GLU A N 1
ATOM 629 C CA . GLU A 1 78 ? -5.118 7.309 0.966 1.00 94.75 78 GLU A CA 1
ATOM 630 C C . GLU A 1 78 ? -4.770 6.597 2.283 1.00 94.75 78 GLU A C 1
ATOM 632 O O . GLU A 1 78 ? -5.609 6.543 3.182 1.00 94.75 78 GLU A O 1
ATOM 637 N N . THR A 1 79 ? -3.539 6.102 2.453 1.00 93.81 79 THR A N 1
ATOM 638 C CA . THR A 1 79 ? -3.114 5.487 3.723 1.00 93.81 79 THR A CA 1
ATOM 639 C C . THR A 1 79 ? -3.157 6.468 4.888 1.00 93.81 79 THR A C 1
ATOM 641 O O . THR A 1 79 ? -3.683 6.115 5.938 1.00 93.81 79 THR A O 1
ATOM 644 N N . VAL A 1 80 ? -2.721 7.716 4.685 1.00 94.81 80 VAL A N 1
ATOM 645 C CA . VAL A 1 80 ? -2.781 8.754 5.725 1.00 94.81 80 VAL A CA 1
ATOM 646 C C . VAL A 1 80 ? -4.229 9.039 6.118 1.00 94.81 80 VAL A C 1
ATOM 648 O O . VAL A 1 80 ? -4.559 9.029 7.301 1.00 94.81 80 VAL A O 1
ATOM 651 N N . THR A 1 81 ? -5.123 9.218 5.140 1.00 93.75 81 THR A N 1
ATOM 652 C CA . THR A 1 81 ? -6.547 9.448 5.440 1.00 93.75 81 THR A CA 1
ATOM 653 C C . THR A 1 81 ? -7.183 8.259 6.160 1.00 93.75 81 THR A C 1
ATOM 655 O O . THR A 1 81 ? -7.975 8.442 7.084 1.00 93.75 81 THR A O 1
ATOM 658 N N . LYS A 1 82 ? -6.818 7.024 5.791 1.00 93.69 82 LYS A N 1
ATOM 659 C CA . LYS A 1 82 ? -7.299 5.817 6.470 1.00 93.69 82 LYS A CA 1
ATOM 660 C C . LYS A 1 82 ? -6.820 5.763 7.915 1.00 93.69 82 LYS A C 1
ATOM 662 O O . LYS A 1 82 ? -7.646 5.499 8.786 1.00 93.69 82 LYS A O 1
ATOM 667 N N . ASP A 1 83 ? -5.556 6.073 8.179 1.00 94.56 83 ASP A N 1
ATOM 668 C CA . ASP A 1 83 ? -5.012 6.122 9.539 1.00 94.56 83 ASP A CA 1
ATOM 669 C C . ASP A 1 83 ? -5.750 7.157 10.404 1.00 94.56 83 ASP A C 1
ATOM 671 O O . ASP A 1 83 ? -6.123 6.860 11.542 1.00 94.56 83 ASP A O 1
ATOM 675 N N . GLU A 1 84 ? -6.060 8.335 9.853 1.00 94.50 84 GLU A N 1
ATOM 676 C CA . GLU A 1 84 ? -6.873 9.351 10.536 1.00 94.50 84 GLU A CA 1
ATOM 677 C C . GLU A 1 84 ? -8.291 8.846 10.844 1.00 94.50 84 GLU A C 1
ATOM 679 O O . GLU A 1 84 ? -8.778 8.984 11.970 1.00 94.50 84 GLU A O 1
ATOM 684 N N . THR A 1 85 ? -8.962 8.223 9.869 1.00 95.00 85 THR A N 1
ATOM 685 C CA . THR A 1 85 ? -10.311 7.674 10.086 1.00 95.00 85 THR A CA 1
ATOM 686 C C . THR A 1 85 ? -10.317 6.537 11.104 1.00 95.00 85 THR A C 1
ATOM 688 O O . THR A 1 85 ? -11.233 6.453 11.921 1.00 95.00 85 THR A O 1
ATOM 691 N N . LEU A 1 86 ? -9.282 5.695 11.101 1.00 96.25 86 LEU A N 1
ATOM 692 C CA . LEU A 1 86 ? -9.123 4.583 12.031 1.00 96.25 86 LEU A CA 1
ATOM 693 C C . LEU A 1 86 ? -8.871 5.095 13.450 1.00 96.25 86 LEU A C 1
ATOM 695 O O . LEU A 1 86 ? -9.471 4.590 14.398 1.00 96.25 86 LEU A O 1
ATOM 699 N N . TYR A 1 87 ? -8.064 6.147 13.598 1.00 95.88 87 TYR A N 1
ATOM 700 C CA . TYR A 1 87 ? -7.868 6.826 14.875 1.00 95.88 87 TYR A CA 1
ATOM 701 C C . TYR A 1 87 ? -9.188 7.369 15.445 1.00 95.88 87 TYR A C 1
ATOM 703 O O . TYR A 1 87 ? -9.519 7.111 16.605 1.00 95.88 87 TYR A O 1
ATOM 711 N N . LEU A 1 88 ? -9.982 8.072 14.629 1.00 96.44 88 LEU A N 1
ATOM 712 C CA . LEU A 1 88 ? -11.282 8.602 15.054 1.00 96.44 88 LEU A CA 1
ATOM 713 C C . LEU A 1 88 ? -12.284 7.490 15.394 1.00 96.44 88 LEU A C 1
ATOM 715 O O . LEU A 1 88 ? -13.014 7.603 16.380 1.00 96.44 88 LEU A O 1
ATOM 719 N N . ALA A 1 89 ? -12.310 6.412 14.607 1.00 96.00 89 ALA A N 1
ATOM 720 C CA . ALA A 1 89 ? -13.168 5.260 14.856 1.00 96.00 89 ALA A CA 1
ATOM 721 C C . ALA A 1 89 ? -12.811 4.560 16.176 1.00 96.00 89 ALA A C 1
ATOM 723 O O . ALA A 1 89 ? -13.706 4.299 16.977 1.00 96.00 89 ALA A O 1
ATOM 724 N N . ASN A 1 90 ? -11.523 4.329 16.447 1.00 96.69 90 ASN A N 1
ATOM 725 C CA . ASN A 1 90 ? -11.062 3.725 17.700 1.00 96.69 90 ASN A CA 1
ATOM 726 C C . ASN A 1 90 ? -11.408 4.587 18.912 1.00 96.69 90 ASN A C 1
ATOM 728 O O . ASN A 1 90 ? -11.963 4.081 19.882 1.00 96.69 90 ASN A O 1
ATOM 732 N N . LYS A 1 91 ? -11.192 5.905 18.824 1.00 97.44 91 LYS A N 1
ATOM 733 C CA . LYS A 1 91 ? -11.630 6.830 19.874 1.00 97.44 91 LYS A CA 1
ATOM 734 C C . LYS A 1 91 ? -13.135 6.711 20.133 1.00 97.44 91 LYS A C 1
ATOM 736 O O . LYS A 1 91 ? -13.577 6.755 21.279 1.00 97.44 91 LYS A O 1
ATOM 741 N N . LYS A 1 92 ? -13.940 6.540 19.077 1.00 97.12 92 LYS A N 1
ATOM 742 C CA . LYS A 1 92 ? -15.387 6.382 19.240 1.00 97.12 92 LYS A CA 1
ATOM 743 C C . LYS A 1 92 ? -15.769 5.054 19.892 1.00 97.12 92 LYS A C 1
ATOM 745 O O . LYS A 1 92 ? -16.719 5.027 20.672 1.00 97.12 92 LYS A O 1
ATOM 750 N N . ILE A 1 93 ? -15.050 3.980 19.574 1.00 97.31 93 ILE A N 1
ATOM 751 C CA . ILE A 1 93 ? -15.220 2.673 20.216 1.00 97.31 93 ILE A CA 1
ATOM 752 C C . ILE A 1 93 ? -14.958 2.800 21.719 1.00 97.31 93 ILE A C 1
ATOM 754 O O . ILE A 1 93 ? -15.828 2.428 22.500 1.00 97.31 93 ILE A O 1
ATOM 758 N N . GLU A 1 94 ? -13.851 3.429 22.121 1.00 97.06 94 GLU A N 1
ATOM 759 C CA . GLU A 1 94 ? -13.524 3.654 23.538 1.00 97.06 94 GLU A CA 1
ATOM 760 C C . GLU A 1 94 ? -14.623 4.444 24.274 1.00 97.06 94 GLU A C 1
ATOM 762 O O . GLU A 1 94 ? -15.036 4.077 25.375 1.00 97.06 94 GLU A O 1
ATOM 767 N N . GLU A 1 95 ? -15.152 5.510 23.661 1.00 97.25 95 GLU A N 1
ATOM 768 C CA . GLU A 1 95 ? -16.267 6.278 24.236 1.00 97.25 95 GLU A CA 1
ATOM 769 C C . GLU A 1 95 ? -17.528 5.422 24.433 1.00 97.25 95 GLU A C 1
ATOM 771 O O . GLU A 1 95 ? -18.223 5.551 25.444 1.00 97.25 95 GLU A O 1
ATOM 776 N N . LEU A 1 96 ? -17.860 4.569 23.461 1.00 97.25 96 LEU A N 1
ATOM 777 C CA . LEU A 1 96 ? -19.035 3.701 23.536 1.00 97.25 96 LEU A CA 1
ATOM 778 C C . LEU A 1 96 ? -18.850 2.596 24.582 1.00 97.25 96 LEU A C 1
ATOM 780 O O . LEU A 1 96 ? -19.791 2.296 25.315 1.00 97.25 96 LEU A O 1
ATOM 784 N N . GLU A 1 97 ? -17.650 2.033 24.706 1.00 97.38 97 GLU A N 1
ATOM 785 C CA . GLU A 1 97 ? -17.315 1.048 25.739 1.00 97.38 97 GLU A CA 1
ATOM 786 C C . GLU A 1 97 ? -17.457 1.631 27.152 1.00 97.38 97 GLU A C 1
ATOM 788 O O . GLU A 1 97 ? -18.020 0.981 28.043 1.00 97.38 97 GLU A O 1
ATOM 793 N N . GLN A 1 98 ? -17.037 2.884 27.356 1.00 97.19 98 GLN A N 1
ATOM 794 C CA . GLN A 1 98 ? -17.253 3.595 28.620 1.00 97.19 98 GLN A CA 1
ATOM 795 C C . GLN A 1 98 ? -18.746 3.762 28.926 1.00 97.19 98 GLN A C 1
ATOM 797 O O . GLN A 1 98 ? -19.182 3.467 30.041 1.00 97.19 98 GLN A O 1
ATOM 802 N N . GLN A 1 99 ? -19.547 4.173 27.939 1.00 97.44 99 GLN A N 1
ATOM 803 C CA . GLN A 1 99 ? -20.996 4.327 28.110 1.00 97.44 99 GLN A CA 1
ATOM 804 C C . GLN A 1 99 ? -21.690 3.000 28.425 1.00 97.44 99 GLN A C 1
ATOM 806 O O . GLN A 1 99 ? -22.561 2.956 29.295 1.00 97.44 99 GLN A O 1
ATOM 811 N N . ILE A 1 100 ? -21.299 1.915 27.749 1.00 97.19 100 ILE A N 1
ATOM 812 C CA . ILE A 1 100 ? -21.814 0.567 28.018 1.00 97.19 100 ILE A CA 1
ATOM 813 C C . ILE A 1 100 ? -21.501 0.168 29.460 1.00 97.19 100 ILE A C 1
ATOM 815 O O . ILE A 1 100 ? -22.401 -0.272 30.175 1.00 97.19 100 ILE A O 1
ATOM 819 N N . THR A 1 101 ? -20.263 0.383 29.906 1.00 97.50 101 THR A N 1
ATOM 820 C CA . THR A 1 101 ? -19.839 0.077 31.279 1.00 97.50 101 THR A CA 1
ATOM 821 C C . THR A 1 101 ? -20.648 0.878 32.302 1.00 97.50 101 THR A C 1
ATOM 823 O O . THR A 1 101 ? -21.132 0.340 33.299 1.00 97.50 101 THR A O 1
ATOM 826 N N . GLU A 1 102 ? -20.857 2.171 32.053 1.00 97.44 102 GLU A N 1
ATOM 827 C CA . GLU A 1 102 ? -21.632 3.028 32.949 1.00 97.44 102 GLU A CA 1
ATOM 828 C C . GLU A 1 102 ? -23.111 2.612 33.016 1.00 97.44 102 GLU A C 1
ATOM 830 O O . GLU A 1 102 ? -23.703 2.560 34.099 1.00 97.44 102 GLU A O 1
ATOM 835 N N . LEU A 1 103 ? -23.713 2.274 31.872 1.00 97.38 103 LEU A N 1
ATOM 836 C CA . LEU A 1 103 ? -25.081 1.760 31.801 1.00 97.38 103 LEU A CA 1
ATOM 837 C C . LEU A 1 103 ? -25.224 0.416 32.522 1.00 97.38 103 LEU A C 1
ATOM 839 O O . LEU A 1 103 ? -26.199 0.228 33.252 1.00 97.38 103 LEU A O 1
ATOM 843 N N . GLN A 1 104 ? -24.255 -0.488 32.378 1.00 96.88 104 GLN A N 1
ATOM 844 C CA . GLN A 1 104 ? -24.228 -1.765 33.097 1.00 96.88 104 GLN A CA 1
ATOM 845 C C . GLN A 1 104 ? -24.175 -1.554 34.614 1.00 96.88 104 GLN A C 1
ATOM 847 O O . GLN A 1 104 ? -24.971 -2.151 35.341 1.00 96.88 104 GLN A O 1
ATOM 852 N N . ASN A 1 105 ? -23.325 -0.640 35.092 1.00 96.81 105 ASN A N 1
ATOM 853 C CA . ASN A 1 105 ? -23.248 -0.290 36.513 1.00 96.81 105 ASN A CA 1
ATOM 854 C C . ASN A 1 105 ? -24.571 0.287 37.037 1.00 96.81 105 ASN A C 1
ATOM 856 O O . ASN A 1 105 ? -25.046 -0.106 38.106 1.00 96.81 105 ASN A O 1
ATOM 860 N N . LYS A 1 106 ? -25.204 1.192 36.276 1.00 97.19 106 LYS A N 1
ATOM 861 C CA . LYS A 1 106 ? -26.522 1.754 36.621 1.00 97.19 106 LYS A CA 1
ATOM 862 C C . LYS A 1 106 ? -27.595 0.669 36.681 1.00 97.19 106 LYS A C 1
ATOM 864 O O . LYS A 1 106 ? -28.381 0.649 37.627 1.00 97.19 106 LYS A O 1
ATOM 869 N N . TYR A 1 107 ? -27.610 -0.239 35.709 1.00 95.75 107 TYR A N 1
ATOM 870 C CA . TYR A 1 107 ? -28.547 -1.359 35.675 1.00 95.75 107 TYR A CA 1
ATOM 871 C C . TYR A 1 107 ? -28.366 -2.281 36.886 1.00 95.75 107 TYR A C 1
ATOM 873 O O . TYR A 1 107 ? -29.340 -2.614 37.558 1.00 95.75 107 TYR A O 1
ATOM 881 N N . GLN A 1 108 ? -27.126 -2.627 37.231 1.00 96.62 108 GLN A N 1
ATOM 882 C CA . GLN A 1 108 ? -26.826 -3.475 38.383 1.00 96.62 108 GLN A CA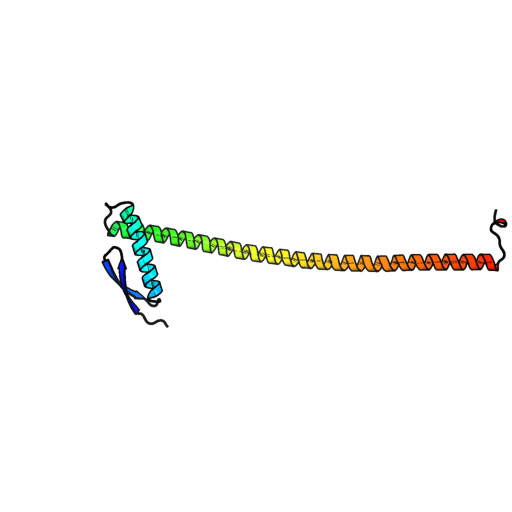 1
ATOM 883 C C . GLN A 1 108 ? -27.216 -2.811 39.713 1.00 96.62 108 GLN A C 1
ATOM 885 O O . GLN A 1 108 ? -27.831 -3.448 40.569 1.00 96.62 108 GLN A O 1
ATOM 890 N N . ALA A 1 109 ? -26.931 -1.517 39.879 1.00 96.25 109 ALA A N 1
ATOM 891 C CA . ALA A 1 109 ? -27.352 -0.761 41.059 1.00 96.25 109 ALA A CA 1
ATOM 892 C C . ALA A 1 109 ? -28.882 -0.706 41.191 1.00 96.25 109 ALA A C 1
ATOM 894 O O . ALA A 1 109 ? -29.423 -0.831 42.293 1.00 96.25 109 ALA A O 1
ATOM 895 N N . LEU A 1 110 ? -29.582 -0.548 40.066 1.00 96.56 110 LEU A N 1
ATOM 896 C CA . LEU A 1 110 ? -31.036 -0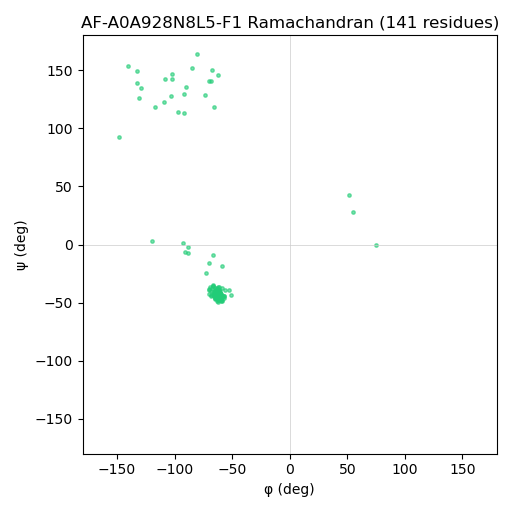.534 40.028 1.00 96.56 110 LEU A CA 1
ATOM 897 C C . LEU A 1 110 ? -31.622 -1.904 40.405 1.00 96.56 110 LEU A C 1
ATOM 899 O O . LEU A 1 110 ? -32.525 -1.952 41.233 1.00 96.56 110 LEU A O 1
ATOM 903 N N . GLN A 1 111 ? -31.065 -3.003 39.887 1.00 95.88 111 GLN A N 1
ATOM 904 C CA . GLN A 1 111 ? -31.441 -4.374 40.262 1.00 95.88 111 GLN A CA 1
ATOM 905 C C . GLN A 1 111 ? -31.292 -4.620 41.769 1.00 95.88 111 GLN A C 1
ATOM 907 O O . GLN A 1 111 ? -32.217 -5.102 42.417 1.00 95.88 111 GLN A O 1
ATOM 912 N N . ILE A 1 112 ? -30.169 -4.198 42.360 1.00 96.31 112 ILE A N 1
ATOM 913 C CA . ILE A 1 112 ? -29.951 -4.292 43.813 1.00 96.31 112 ILE A CA 1
ATOM 914 C C . ILE A 1 112 ? -31.005 -3.481 44.578 1.00 96.31 112 ILE A C 1
ATOM 916 O O . ILE A 1 112 ? -31.503 -3.923 45.613 1.00 96.31 112 ILE A O 1
ATOM 920 N N . ARG A 1 113 ? -31.346 -2.281 44.095 1.00 96.19 113 ARG A N 1
ATOM 921 C CA . ARG A 1 113 ? -32.351 -1.424 44.735 1.00 96.19 113 ARG A CA 1
ATOM 922 C C . ARG A 1 113 ? -33.751 -2.035 44.671 1.00 96.19 113 ARG A C 1
ATOM 924 O O . ARG A 1 113 ? -34.470 -1.945 45.662 1.00 96.19 113 ARG A O 1
ATOM 931 N N . TYR A 1 114 ? -34.119 -2.641 43.544 1.00 94.69 114 TYR A N 1
ATOM 932 C CA . TYR A 1 114 ? -35.383 -3.364 43.406 1.00 94.69 114 TYR A CA 1
ATOM 933 C C . TYR A 1 114 ? -35.450 -4.555 44.362 1.00 94.69 114 TYR A C 1
ATOM 935 O O . TYR A 1 114 ? -36.394 -4.621 45.141 1.00 94.69 114 TYR A O 1
ATOM 943 N N . ALA A 1 115 ? -34.415 -5.401 44.400 1.00 95.25 115 ALA A N 1
ATOM 944 C CA . ALA A 1 115 ? -34.362 -6.546 45.311 1.00 95.25 115 ALA A CA 1
ATOM 945 C C . ALA A 1 115 ? -34.500 -6.125 46.784 1.00 95.25 115 ALA A C 1
ATOM 947 O O . ALA A 1 115 ? -35.295 -6.693 47.521 1.00 95.25 115 ALA A O 1
ATOM 948 N N . LYS A 1 116 ? -33.796 -5.064 47.209 1.00 94.56 116 LYS A N 1
ATOM 949 C CA . LYS A 1 116 ? -33.936 -4.519 48.572 1.00 94.5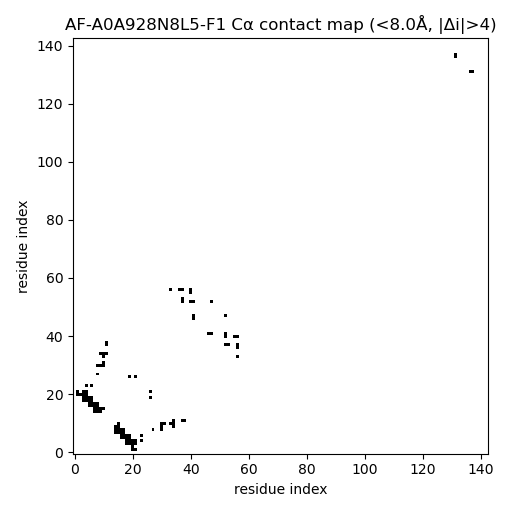6 116 LYS A CA 1
ATOM 950 C C . LYS A 1 116 ? -35.360 -4.061 48.880 1.00 94.56 116 LYS A C 1
ATOM 952 O O . LYS A 1 116 ? -35.849 -4.296 49.978 1.00 94.56 116 LYS A O 1
ATOM 957 N N . LYS A 1 117 ? -36.013 -3.388 47.928 1.00 94.12 117 LYS A N 1
ATOM 958 C CA . LYS A 1 117 ? -37.391 -2.913 48.102 1.00 94.12 117 LYS A CA 1
ATOM 959 C C . LYS A 1 117 ? -38.393 -4.056 48.205 1.00 94.12 117 LYS A C 1
ATOM 961 O O . LYS A 1 117 ? -39.349 -3.931 48.960 1.00 94.12 117 LYS A O 1
ATOM 966 N N . GLU A 1 118 ? -38.169 -5.136 47.468 1.00 92.12 118 GLU A N 1
ATOM 967 C CA . GLU A 1 118 ? -38.972 -6.355 47.547 1.00 92.12 118 GLU A CA 1
ATOM 968 C C . GLU A 1 118 ? -38.825 -7.019 48.923 1.00 92.12 118 GLU A C 1
ATOM 970 O O . GLU A 1 118 ? -39.832 -7.256 49.585 1.00 92.12 118 GLU A O 1
ATOM 975 N N . THR A 1 119 ? -37.595 -7.171 49.430 1.00 92.50 119 THR A N 1
ATOM 976 C CA . THR A 1 119 ? -37.350 -7.708 50.782 1.00 92.50 119 THR A CA 1
ATOM 977 C C . THR A 1 119 ? -37.966 -6.837 51.885 1.00 92.50 119 THR A C 1
ATOM 979 O O . THR A 1 119 ? -38.611 -7.356 52.788 1.00 92.50 119 THR A O 1
ATOM 982 N N . GLU A 1 120 ? -37.827 -5.507 51.805 1.00 92.81 120 GLU A N 1
ATOM 983 C CA . GLU A 1 120 ? -38.463 -4.583 52.763 1.00 92.81 120 GLU A CA 1
ATOM 984 C C . GLU A 1 120 ? -39.992 -4.739 52.789 1.00 92.81 120 GLU A C 1
ATOM 986 O O . GLU A 1 120 ? -40.610 -4.626 53.849 1.00 92.81 120 GLU A O 1
ATOM 991 N N . LEU A 1 121 ? -40.608 -4.976 51.625 1.00 90.81 121 LEU A N 1
ATOM 992 C CA . LEU A 1 121 ? -42.050 -5.174 51.514 1.00 90.81 121 LEU A CA 1
ATOM 993 C C . LEU A 1 121 ? -42.477 -6.514 52.127 1.00 90.81 121 LEU A C 1
ATOM 995 O O . LEU A 1 121 ? -43.467 -6.551 52.858 1.00 90.81 121 LEU A O 1
ATOM 999 N N . GLU A 1 122 ? -41.727 -7.587 51.874 1.00 90.19 122 GLU A N 1
ATOM 1000 C CA . GLU A 1 122 ? -41.956 -8.901 52.489 1.00 90.19 122 GLU A CA 1
ATOM 1001 C C . GLU A 1 122 ? -41.840 -8.848 54.020 1.00 90.19 122 GLU A C 1
ATOM 1003 O O . GLU A 1 122 ? -42.719 -9.347 54.728 1.00 90.19 122 GLU A O 1
ATOM 1008 N N . ASP A 1 123 ? -40.802 -8.192 54.545 1.00 91.56 123 ASP A N 1
ATOM 1009 C CA . ASP A 1 123 ? -40.604 -8.024 55.988 1.00 91.56 123 ASP A CA 1
ATOM 1010 C C . ASP A 1 123 ? -41.737 -7.201 56.625 1.00 91.56 123 ASP A C 1
ATOM 1012 O O . ASP A 1 123 ? -42.255 -7.559 57.690 1.00 91.56 123 ASP A O 1
ATOM 1016 N N . ALA A 1 124 ? -42.166 -6.119 55.964 1.00 89.56 124 ALA A N 1
ATOM 1017 C CA . ALA A 1 124 ? -43.283 -5.297 56.421 1.00 89.56 124 ALA A CA 1
ATOM 1018 C C . ALA A 1 124 ? -44.591 -6.101 56.484 1.00 89.56 124 ALA A C 1
ATOM 1020 O O . ALA A 1 124 ? -45.278 -6.056 57.508 1.00 89.56 124 ALA A O 1
ATOM 1021 N N . LEU A 1 125 ? -44.902 -6.880 55.441 1.00 86.44 125 LEU A N 1
ATOM 1022 C CA . LEU A 1 125 ? -46.076 -7.759 55.401 1.00 86.44 125 LEU A CA 1
ATOM 1023 C C . LEU A 1 125 ? -46.057 -8.775 56.547 1.00 86.44 125 LEU A C 1
ATOM 1025 O O . LEU A 1 125 ? -47.031 -8.889 57.292 1.00 86.44 125 LEU A O 1
ATOM 1029 N N . LYS A 1 126 ? -44.921 -9.444 56.758 1.00 88.69 126 LYS A N 1
ATOM 1030 C CA . LYS A 1 126 ? -44.765 -10.443 57.821 1.00 88.69 126 LYS A CA 1
ATOM 1031 C C . LYS A 1 126 ? -44.924 -9.841 59.220 1.00 88.69 126 LYS A C 1
ATOM 1033 O O . LYS A 1 126 ? -45.544 -10.445 60.094 1.00 88.69 126 LYS A O 1
ATOM 1038 N N . SER A 1 127 ? -44.384 -8.641 59.445 1.00 85.12 127 SER A N 1
ATOM 1039 C CA . SER A 1 127 ? -44.533 -7.935 60.725 1.00 85.12 127 SER A CA 1
ATOM 1040 C C . SER A 1 127 ? -45.978 -7.502 61.000 1.00 85.12 127 SER A C 1
ATOM 1042 O O . SER A 1 127 ? -46.434 -7.571 62.143 1.00 85.12 127 SER A O 1
ATOM 1044 N N . PHE A 1 128 ? -46.716 -7.110 59.959 1.00 84.19 128 PHE A N 1
ATOM 1045 C CA . PHE A 1 128 ? -48.126 -6.746 60.055 1.00 84.19 128 PHE A CA 1
ATOM 1046 C C . PHE A 1 128 ? -49.003 -7.966 60.376 1.00 84.19 128 PHE A C 1
ATOM 1048 O O . PHE A 1 128 ? -49.838 -7.892 61.278 1.00 84.19 128 PHE A O 1
ATOM 1055 N N . GLU A 1 129 ? -48.760 -9.110 59.729 1.00 78.75 129 GLU A N 1
ATOM 1056 C CA . GLU A 1 129 ? -49.437 -10.379 60.044 1.00 78.75 129 GLU A CA 1
ATOM 1057 C C . GLU A 1 129 ? -49.208 -10.824 61.498 1.00 78.75 129 GLU A C 1
ATOM 1059 O O . GLU A 1 129 ? -50.159 -11.189 62.193 1.00 78.75 129 GLU A O 1
ATOM 1064 N N . LEU A 1 130 ? -47.970 -10.732 61.998 1.00 77.00 130 LEU A N 1
ATOM 1065 C CA . LEU A 1 130 ? -47.644 -11.015 63.403 1.00 77.00 130 LEU A CA 1
ATOM 1066 C C . LEU A 1 130 ? -48.374 -10.069 64.375 1.00 77.00 130 LEU A C 1
ATOM 1068 O O . LEU A 1 130 ? -48.798 -10.487 65.454 1.00 77.00 130 LEU A O 1
ATOM 1072 N N . GLY A 1 131 ? -48.538 -8.797 64.002 1.00 75.06 131 GLY A N 1
ATOM 1073 C CA . GLY A 1 131 ? -49.293 -7.812 64.780 1.00 75.06 131 GLY A CA 1
ATOM 1074 C C . GLY A 1 131 ? -50.797 -8.101 64.837 1.00 75.06 131 GLY A C 1
ATOM 1075 O O . GLY A 1 131 ? -51.412 -7.916 65.888 1.00 75.06 131 GLY A O 1
ATOM 1076 N N . LEU A 1 132 ? -51.380 -8.596 63.742 1.00 70.94 132 LEU A N 1
ATOM 1077 C CA . LEU A 1 132 ? -52.779 -9.036 63.699 1.00 70.94 132 LEU A CA 1
ATOM 1078 C C . LEU A 1 132 ? -53.009 -10.266 64.587 1.00 70.94 132 LE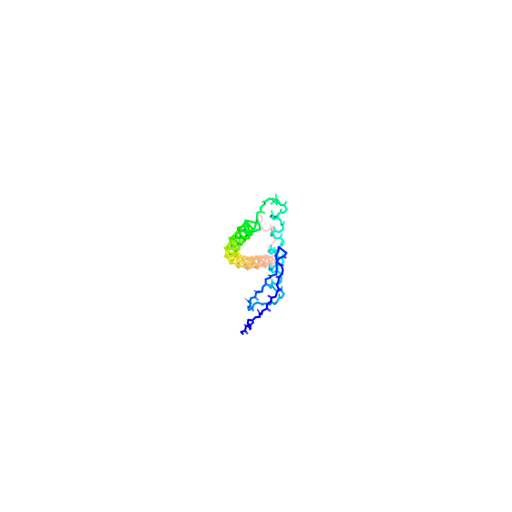U A C 1
ATOM 1080 O O . LEU A 1 132 ? -53.951 -10.281 65.379 1.00 70.94 132 LEU A O 1
ATOM 1084 N N . GLN A 1 133 ? -52.111 -11.256 64.525 1.00 64.19 133 GLN A N 1
ATOM 1085 C CA . GLN A 1 133 ? -52.193 -12.455 65.367 1.00 64.19 133 GLN A CA 1
ATOM 1086 C C . GLN A 1 133 ? -52.078 -12.137 66.865 1.00 64.19 133 GLN A C 1
ATOM 1088 O O . GLN A 1 133 ? -52.825 -12.694 67.665 1.00 64.19 133 GLN A O 1
ATOM 1093 N N . ASN A 1 134 ? -51.191 -11.218 67.261 1.00 60.03 134 ASN A N 1
ATOM 1094 C CA . ASN A 1 134 ? -50.993 -10.863 68.672 1.00 60.03 134 ASN A CA 1
ATOM 1095 C C . ASN A 1 134 ? -52.140 -10.042 69.284 1.00 60.03 134 ASN A C 1
ATOM 1097 O O . ASN A 1 134 ? -52.317 -10.072 70.501 1.00 60.03 134 ASN A O 1
ATOM 1101 N N . ASN A 1 135 ? -52.916 -9.322 68.471 1.00 58.00 135 ASN A N 1
ATOM 1102 C CA . ASN A 1 135 ? -54.071 -8.553 68.941 1.00 58.00 135 ASN A CA 1
ATOM 1103 C C . ASN A 1 135 ? -55.395 -9.329 68.871 1.00 58.00 135 ASN A C 1
ATOM 1105 O O . ASN A 1 135 ? -56.423 -8.783 69.260 1.00 58.00 135 ASN A O 1
ATOM 1109 N N . ASN A 1 136 ? -55.377 -10.593 68.426 1.00 54.41 136 ASN A N 1
ATOM 1110 C CA . ASN A 1 136 ? -56.559 -11.456 68.330 1.00 54.41 136 ASN A CA 1
ATOM 1111 C C . ASN A 1 136 ? -57.704 -10.835 67.500 1.00 54.41 136 ASN A C 1
ATOM 1113 O O . ASN A 1 136 ? -58.872 -11.116 67.753 1.00 54.41 136 ASN A O 1
ATOM 1117 N N . ILE A 1 137 ? -57.364 -9.970 66.539 1.00 58.22 137 ILE A N 1
ATOM 1118 C CA . ILE A 1 137 ? -58.327 -9.343 65.632 1.00 58.22 137 ILE A CA 1
ATOM 1119 C C . ILE A 1 137 ? -58.418 -10.237 64.403 1.00 58.22 137 ILE A C 1
ATOM 1121 O O . ILE A 1 137 ? -57.451 -10.386 63.650 1.00 58.22 137 ILE A O 1
ATOM 1125 N N . THR A 1 138 ? -59.579 -10.852 64.217 1.00 59.69 138 THR A N 1
ATOM 1126 C CA . THR A 1 138 ? -59.907 -11.603 63.006 1.00 59.69 138 THR A CA 1
ATOM 1127 C C . THR A 1 138 ? -60.437 -10.653 61.936 1.00 59.69 138 THR A C 1
ATOM 1129 O O . THR A 1 138 ? -61.007 -9.613 62.245 1.00 59.69 138 THR A O 1
ATOM 1132 N N . PHE A 1 139 ? -60.251 -10.984 60.654 1.00 49.66 139 PHE A N 1
ATOM 1133 C CA . PHE A 1 139 ? -60.731 -10.147 59.541 1.00 49.66 139 PHE A CA 1
ATOM 1134 C C . PHE A 1 139 ? -62.264 -9.932 59.573 1.00 49.66 139 PHE A C 1
ATOM 1136 O O . PHE A 1 139 ? -62.753 -8.961 59.004 1.00 49.66 139 PHE A O 1
ATOM 1143 N N . ASP A 1 140 ? -62.997 -10.783 60.300 1.00 56.00 140 ASP A N 1
ATOM 1144 C CA . ASP A 1 140 ? -64.432 -10.652 60.586 1.00 56.00 140 ASP A CA 1
ATOM 1145 C C . ASP A 1 140 ? -64.782 -9.490 61.546 1.00 56.00 140 ASP A C 1
ATOM 1147 O O . ASP A 1 140 ? -65.936 -9.079 61.602 1.00 56.00 140 ASP A O 1
ATOM 1151 N N . ASP A 1 141 ? -63.814 -8.916 62.274 1.00 54.91 141 ASP A N 1
ATOM 1152 C CA . ASP A 1 141 ? -64.040 -7.793 63.205 1.00 54.91 141 ASP A CA 1
ATOM 1153 C C . ASP A 1 141 ? -63.924 -6.405 62.530 1.00 54.91 141 ASP A C 1
ATOM 1155 O O . ASP A 1 141 ? -64.093 -5.374 63.185 1.00 54.91 141 ASP A O 1
ATOM 1159 N N . LEU A 1 142 ? -63.595 -6.364 61.231 1.00 55.06 142 LEU A N 1
ATOM 1160 C CA . LEU A 1 142 ? -63.312 -5.143 60.454 1.00 55.06 142 LEU A CA 1
ATOM 1161 C C . LEU A 1 142 ? -64.262 -4.910 59.261 1.00 55.06 142 LEU A C 1
ATOM 1163 O O . LEU A 1 142 ? -64.075 -3.932 58.532 1.00 55.06 142 LEU A O 1
ATOM 1167 N N . THR A 1 143 ? -65.267 -5.771 59.065 1.00 46.94 143 THR A N 1
ATOM 1168 C CA . THR A 1 143 ? -66.437 -5.495 58.204 1.00 46.94 143 THR A CA 1
ATOM 1169 C C . THR A 1 143 ? -67.509 -4.730 58.962 1.00 46.94 143 THR A C 1
ATOM 1171 O O . THR A 1 143 ? -68.038 -3.749 58.394 1.00 46.94 143 THR A O 1
#